Protein AF-V4S3J0-F1 (afdb_monomer_lite)

Sequence (88 aa):
RRNVFRSGIAQDVSVPAKSLDRNELQGLINEKACKDHCYFLSITNLKSIGRERGTVNESRVVFFPVTFLCRTFLPVKVEILHGVIHIA

Structure (mmCIF, N/CA/C/O backbone):
data_AF-V4S3J0-F1
#
_entry.id   AF-V4S3J0-F1
#
loop_
_atom_site.group_PDB
_atom_site.id
_atom_site.type_symbol
_atom_site.label_atom_id
_atom_site.label_alt_id
_atom_site.label_comp_id
_atom_site.label_asym_id
_atom_site.label_entity_id
_atom_site.label_seq_id
_atom_site.pdbx_PDB_ins_code
_atom_site.Cartn_x
_atom_site.Cartn_y
_atom_site.Cartn_z
_atom_site.occupancy
_atom_site.B_iso_or_equiv
_atom_site.auth_seq_id
_atom_site.auth_comp_id
_atom_site.auth_asym_id
_atom_site.auth_atom_id
_atom_site.pdbx_PDB_model_num
ATOM 1 N N . ARG A 1 1 ? -16.531 2.006 3.887 1.00 54.75 1 ARG A N 1
ATOM 2 C CA . ARG A 1 1 ? -15.664 1.970 5.094 1.00 54.75 1 ARG A CA 1
ATOM 3 C C . ARG A 1 1 ? -14.708 3.156 4.992 1.00 54.75 1 ARG A C 1
ATOM 5 O O . ARG A 1 1 ? -14.090 3.272 3.945 1.00 54.75 1 ARG A O 1
ATOM 12 N N . ARG A 1 2 ? -14.662 4.056 5.985 1.00 61.50 2 ARG A N 1
ATOM 13 C CA . ARG A 1 2 ? -14.059 5.404 5.872 1.00 61.50 2 ARG A CA 1
ATOM 14 C C . ARG A 1 2 ? -12.515 5.449 5.828 1.00 61.50 2 ARG A C 1
ATOM 16 O O . ARG A 1 2 ? -11.974 6.492 5.503 1.00 61.50 2 ARG A O 1
ATOM 23 N N . ASN A 1 3 ? -11.834 4.318 6.044 1.00 62.53 3 ASN A N 1
ATOM 24 C CA . ASN A 1 3 ? -10.381 4.290 6.299 1.00 62.53 3 ASN A CA 1
ATOM 25 C C . ASN A 1 3 ? -9.627 3.412 5.291 1.00 62.53 3 ASN A C 1
ATOM 27 O O . ASN A 1 3 ? -8.457 3.087 5.481 1.00 62.53 3 ASN A O 1
ATOM 31 N N . VAL A 1 4 ? -10.338 2.943 4.260 1.00 73.25 4 VAL A N 1
ATOM 32 C CA . VAL A 1 4 ? -9.754 2.185 3.157 1.00 73.25 4 VAL A CA 1
ATOM 33 C C . VAL A 1 4 ? -9.508 3.162 2.026 1.00 73.25 4 VAL A C 1
ATOM 35 O O . VAL A 1 4 ? -10.452 3.596 1.363 1.00 73.25 4 VAL A O 1
ATOM 38 N N . PHE A 1 5 ? -8.244 3.490 1.806 1.00 73.88 5 PHE A N 1
ATOM 39 C CA . PHE A 1 5 ? -7.845 4.455 0.792 1.00 73.88 5 PHE A CA 1
ATOM 40 C C . PHE A 1 5 ? -7.361 3.723 -0.450 1.00 73.88 5 PHE A C 1
ATOM 42 O O . PHE A 1 5 ? -6.687 2.699 -0.356 1.00 73.88 5 PHE A O 1
ATOM 49 N N . ARG A 1 6 ? -7.711 4.240 -1.629 1.00 76.69 6 ARG A N 1
ATOM 50 C CA . ARG A 1 6 ? -7.043 3.864 -2.878 1.00 76.69 6 ARG A CA 1
ATOM 51 C C . ARG A 1 6 ? -5.948 4.885 -3.124 1.00 76.69 6 ARG A C 1
ATOM 53 O O . ARG A 1 6 ? -6.261 6.061 -3.286 1.00 76.69 6 ARG A O 1
ATOM 60 N N . SER A 1 7 ? -4.702 4.433 -3.157 1.00 74.44 7 SER A N 1
ATOM 61 C CA . SER A 1 7 ? -3.553 5.312 -3.361 1.00 74.44 7 SER A CA 1
ATOM 62 C C . SER A 1 7 ? -2.607 4.744 -4.412 1.00 74.44 7 SER A C 1
ATOM 64 O O . SER A 1 7 ? -2.504 3.525 -4.596 1.00 74.44 7 SER A O 1
ATOM 66 N N . GLY A 1 8 ? -1.958 5.650 -5.139 1.00 79.25 8 GLY A N 1
ATOM 67 C CA . GLY A 1 8 ? -0.815 5.333 -5.981 1.00 79.25 8 GLY A CA 1
ATOM 68 C C . GLY A 1 8 ? 0.450 5.534 -5.163 1.00 79.25 8 GLY A C 1
ATOM 69 O O . GLY A 1 8 ? 0.734 6.665 -4.782 1.00 79.25 8 GLY A O 1
ATOM 70 N N . ILE A 1 9 ? 1.185 4.458 -4.891 1.00 79.62 9 ILE A N 1
ATOM 71 C CA . ILE A 1 9 ? 2.428 4.519 -4.114 1.00 79.62 9 ILE A CA 1
ATOM 72 C C . ILE A 1 9 ? 3.602 4.246 -5.052 1.00 79.62 9 ILE A C 1
ATOM 74 O O . ILE A 1 9 ? 3.541 3.334 -5.879 1.00 79.62 9 ILE A O 1
ATOM 78 N N . ALA A 1 10 ? 4.636 5.081 -4.938 1.00 81.88 10 ALA A N 1
ATOM 79 C CA . ALA A 1 10 ? 5.936 4.862 -5.551 1.00 81.88 10 ALA A CA 1
ATOM 80 C C . ALA A 1 10 ? 6.876 4.281 -4.491 1.00 81.88 10 ALA A C 1
ATOM 82 O O . ALA A 1 10 ? 7.025 4.866 -3.417 1.00 81.88 10 ALA A O 1
ATOM 83 N N . GLN A 1 11 ? 7.474 3.131 -4.778 1.00 76.81 11 GLN A N 1
ATOM 84 C CA . GLN A 1 11 ? 8.373 2.435 -3.864 1.00 76.81 11 GLN A CA 1
ATOM 85 C C . GLN A 1 11 ? 9.547 1.857 -4.648 1.00 76.81 11 GLN A C 1
ATOM 87 O O . GLN A 1 11 ? 9.364 1.368 -5.761 1.00 76.81 11 GLN A O 1
ATOM 92 N N . ASP A 1 12 ? 10.741 1.902 -4.067 1.00 75.69 12 ASP A N 1
ATOM 93 C CA . ASP A 1 12 ? 11.905 1.225 -4.630 1.00 75.69 12 ASP A CA 1
ATOM 94 C C . ASP A 1 12 ? 11.889 -0.231 -4.167 1.00 75.69 12 ASP A C 1
ATOM 96 O O . ASP A 1 12 ? 11.835 -0.514 -2.968 1.00 75.69 12 ASP A O 1
ATOM 100 N N . VAL A 1 13 ? 11.911 -1.158 -5.123 1.00 73.62 13 VAL A N 1
ATOM 101 C CA . VAL A 1 13 ? 11.941 -2.597 -4.850 1.00 73.62 13 VAL A CA 1
ATOM 102 C C . VAL A 1 13 ? 13.309 -3.139 -5.244 1.00 73.62 13 VAL A C 1
ATOM 104 O O . VAL A 1 13 ? 13.798 -2.886 -6.348 1.00 73.62 13 VAL A O 1
ATOM 107 N N . SER A 1 14 ? 13.927 -3.890 -4.331 1.00 69.69 14 SER A N 1
ATOM 108 C CA . SER A 1 14 ? 15.110 -4.697 -4.617 1.00 69.69 14 SER A CA 1
ATOM 109 C C . SER A 1 14 ? 14.693 -5.950 -5.371 1.00 69.69 14 SER A C 1
ATOM 111 O O . SER A 1 14 ? 13.954 -6.774 -4.828 1.00 69.69 14 SER A O 1
ATOM 113 N N . VAL A 1 15 ? 15.194 -6.128 -6.587 1.00 63.34 15 VAL A N 1
ATOM 114 C CA . VAL A 1 15 ? 14.970 -7.354 -7.361 1.00 63.34 15 VAL A CA 1
ATOM 115 C C . VAL A 1 15 ? 16.270 -7.830 -7.996 1.00 63.34 15 VAL A C 1
ATOM 117 O O . VAL A 1 15 ? 17.118 -7.021 -8.385 1.00 63.34 15 VAL A O 1
ATOM 120 N N . PRO A 1 16 ? 16.436 -9.149 -8.169 1.00 58.69 16 PRO A N 1
ATOM 121 C CA . PRO A 1 16 ? 17.395 -9.668 -9.129 1.00 58.69 16 PRO A CA 1
ATOM 122 C C . PRO A 1 16 ? 17.027 -9.131 -10.518 1.00 58.69 16 PRO A C 1
ATOM 124 O O . PRO A 1 16 ? 15.867 -9.195 -10.912 1.00 58.69 16 PRO A O 1
ATOM 127 N N . ALA A 1 17 ? 18.006 -8.640 -11.282 1.00 54.66 17 ALA A N 1
ATOM 128 C CA . ALA A 1 17 ? 17.830 -7.911 -12.550 1.00 54.66 17 ALA A CA 1
ATOM 129 C C . ALA A 1 17 ? 17.029 -8.625 -13.673 1.00 54.66 17 ALA A C 1
ATOM 131 O O . ALA A 1 17 ? 16.937 -8.107 -14.782 1.00 54.66 17 ALA A O 1
ATOM 132 N N . LYS A 1 18 ? 16.482 -9.823 -13.432 1.00 53.28 18 LYS A N 1
ATOM 133 C CA . LYS A 1 18 ? 15.822 -10.676 -14.427 1.00 53.28 18 LYS A CA 1
ATOM 134 C C . LYS A 1 18 ? 14.297 -10.766 -14.309 1.00 53.28 18 LYS A C 1
ATOM 136 O O . LYS A 1 18 ? 13.687 -11.217 -15.273 1.00 53.28 18 LYS A O 1
ATOM 141 N N . SER A 1 19 ? 13.663 -10.337 -13.218 1.00 54.66 19 SER A N 1
ATOM 142 C CA . SER A 1 19 ? 12.196 -10.376 -13.133 1.00 54.66 19 SER A CA 1
ATOM 143 C C . SER A 1 19 ? 11.667 -9.451 -12.050 1.00 54.66 19 SER A C 1
ATOM 145 O O . SER A 1 19 ? 12.010 -9.593 -10.884 1.00 54.66 19 SER A O 1
ATOM 147 N N . LEU A 1 20 ? 10.820 -8.507 -12.450 1.00 63.72 20 LEU A N 1
ATOM 148 C CA . LEU A 1 20 ? 9.915 -7.820 -11.541 1.00 63.72 20 LEU A CA 1
ATOM 149 C C . LEU A 1 20 ? 8.501 -8.129 -12.039 1.00 63.72 20 LEU A C 1
ATOM 151 O O . LEU A 1 20 ? 7.995 -7.491 -12.963 1.00 63.72 20 LEU A O 1
ATOM 155 N N . ASP A 1 21 ? 7.925 -9.194 -11.496 1.00 66.12 21 ASP A N 1
ATOM 156 C CA . ASP A 1 21 ? 6.593 -9.709 -11.794 1.00 66.12 21 ASP A CA 1
ATOM 157 C C . ASP A 1 21 ? 5.607 -9.331 -10.670 1.00 66.12 21 ASP A C 1
ATOM 159 O O . ASP A 1 21 ? 5.976 -8.929 -9.563 1.00 66.12 21 ASP A O 1
ATOM 163 N N . ARG A 1 22 ? 4.303 -9.465 -10.936 1.00 65.38 22 ARG A N 1
ATOM 164 C CA . ARG A 1 22 ? 3.228 -9.236 -9.956 1.00 65.38 22 ARG A CA 1
ATOM 165 C C . ARG A 1 22 ? 3.423 -10.022 -8.658 1.00 65.38 22 ARG A C 1
ATOM 167 O O . ARG A 1 22 ? 2.957 -9.564 -7.615 1.00 65.38 22 ARG A O 1
ATOM 174 N N . ASN A 1 23 ? 4.081 -11.178 -8.718 1.00 68.62 23 ASN A N 1
ATOM 175 C CA . ASN A 1 23 ? 4.324 -12.028 -7.558 1.00 68.62 23 ASN A CA 1
ATOM 176 C C . ASN A 1 23 ? 5.289 -11.384 -6.550 1.00 68.62 23 ASN A C 1
ATOM 178 O O . ASN A 1 23 ? 5.022 -11.455 -5.352 1.00 68.62 23 ASN A O 1
ATOM 182 N N . GLU A 1 24 ? 6.336 -10.678 -6.997 1.00 70.94 24 GLU A N 1
ATOM 183 C CA . GLU A 1 24 ? 7.204 -9.931 -6.073 1.00 70.94 24 GLU A CA 1
ATOM 184 C C . GLU A 1 24 ? 6.456 -8.754 -5.428 1.00 70.94 24 GLU A C 1
ATOM 186 O O . GLU A 1 24 ? 6.619 -8.492 -4.236 1.00 70.94 24 GLU A O 1
ATOM 191 N N . LEU A 1 25 ? 5.556 -8.092 -6.167 1.00 74.38 25 LEU A N 1
ATOM 192 C CA . LEU A 1 25 ? 4.725 -7.022 -5.605 1.00 74.38 25 LEU A CA 1
ATOM 193 C C . LEU A 1 25 ? 3.725 -7.517 -4.554 1.00 74.38 25 LEU A C 1
ATOM 195 O O . LEU A 1 25 ? 3.442 -6.779 -3.618 1.00 74.38 25 LEU A O 1
ATOM 199 N N . GLN A 1 26 ? 3.189 -8.735 -4.667 1.00 75.62 26 GLN A N 1
ATOM 200 C CA . GLN A 1 26 ? 2.304 -9.301 -3.635 1.00 75.62 26 GLN A CA 1
ATOM 201 C C . GLN A 1 26 ? 3.011 -9.430 -2.277 1.00 75.62 26 GLN A C 1
ATOM 203 O O . GLN A 1 26 ? 2.373 -9.242 -1.241 1.00 75.62 26 GLN A O 1
ATOM 208 N N . GLY A 1 27 ? 4.328 -9.669 -2.271 1.00 77.38 27 GLY A N 1
ATOM 209 C CA . GLY A 1 27 ? 5.129 -9.730 -1.045 1.00 77.38 27 GLY A CA 1
ATOM 210 C C . GLY A 1 27 ? 5.079 -8.443 -0.217 1.00 77.38 27 GLY A C 1
ATOM 211 O O . GLY A 1 27 ? 5.122 -8.502 1.011 1.00 77.38 27 GLY A O 1
ATOM 212 N N . LEU A 1 28 ? 4.876 -7.291 -0.865 1.00 76.81 28 LEU A N 1
ATOM 213 C CA . LEU A 1 28 ? 4.753 -5.999 -0.189 1.00 76.81 28 LEU A CA 1
ATOM 214 C C . LEU A 1 28 ? 3.503 -5.904 0.701 1.00 76.81 28 LEU A C 1
ATOM 216 O O . LEU A 1 28 ? 3.463 -5.028 1.553 1.00 76.81 28 LEU A O 1
ATOM 220 N N . ILE A 1 29 ? 2.497 -6.783 0.573 1.00 80.00 29 ILE A N 1
ATOM 221 C CA . ILE A 1 29 ? 1.322 -6.776 1.473 1.00 80.00 29 ILE A CA 1
ATOM 222 C C . ILE A 1 29 ? 1.722 -7.014 2.937 1.00 80.00 29 ILE A C 1
ATOM 224 O O . ILE A 1 29 ? 1.061 -6.505 3.841 1.00 80.00 29 ILE A O 1
ATOM 228 N N . ASN A 1 30 ? 2.815 -7.744 3.168 1.00 77.69 30 ASN A N 1
ATOM 229 C CA . ASN A 1 30 ? 3.335 -7.997 4.512 1.00 77.69 30 ASN A CA 1
ATOM 230 C C . ASN A 1 30 ? 4.167 -6.825 5.060 1.00 77.69 30 ASN A C 1
ATOM 232 O O . ASN A 1 30 ? 4.492 -6.803 6.245 1.00 77.69 30 ASN A O 1
ATOM 236 N N . GLU A 1 31 ? 4.488 -5.845 4.215 1.00 79.56 31 GLU A N 1
ATOM 237 C CA . GLU A 1 31 ? 5.241 -4.653 4.579 1.00 79.56 31 GLU A CA 1
ATOM 238 C C . GLU A 1 31 ? 4.317 -3.483 4.946 1.00 79.56 31 GLU A C 1
ATOM 240 O O . GLU A 1 31 ? 3.120 -3.446 4.641 1.00 79.56 31 GLU A O 1
ATOM 245 N N . LYS A 1 32 ? 4.883 -2.468 5.605 1.00 78.50 32 LYS A N 1
ATOM 246 C CA . LYS A 1 32 ? 4.182 -1.192 5.809 1.00 78.50 32 LYS A CA 1
ATOM 247 C C . LYS A 1 32 ? 4.227 -0.362 4.527 1.00 78.50 32 LYS A C 1
ATOM 249 O O . LYS A 1 32 ? 5.266 -0.268 3.885 1.00 78.50 32 LYS A O 1
ATOM 254 N N . ALA A 1 33 ? 3.119 0.303 4.205 1.00 79.12 33 ALA A N 1
ATOM 255 C CA . ALA A 1 33 ? 2.978 1.102 2.992 1.00 79.12 33 ALA A CA 1
ATOM 256 C C . ALA A 1 33 ? 3.859 2.352 2.994 1.00 79.12 33 ALA A C 1
ATOM 258 O O . ALA A 1 33 ? 4.823 2.456 2.246 1.00 79.12 33 ALA A O 1
ATOM 259 N N . CYS A 1 34 ? 3.532 3.310 3.852 1.00 79.06 34 CYS A N 1
ATOM 260 C CA . CYS A 1 34 ? 4.392 4.435 4.202 1.00 79.06 34 CYS A CA 1
ATOM 261 C C . CYS A 1 34 ? 3.833 5.095 5.469 1.00 79.06 34 CYS A C 1
ATOM 263 O O . CYS A 1 34 ? 2.791 4.676 5.983 1.00 79.06 34 CYS A O 1
ATOM 265 N N . LYS A 1 35 ? 4.495 6.142 5.973 1.00 76.94 35 LYS A N 1
ATOM 266 C CA . LYS A 1 35 ? 4.057 6.856 7.186 1.00 76.94 35 LYS A CA 1
ATOM 267 C C . LYS A 1 35 ? 2.611 7.357 7.093 1.00 76.94 35 LYS A C 1
ATOM 269 O O . LYS A 1 35 ? 1.883 7.255 8.073 1.00 76.94 35 LYS A O 1
ATOM 274 N N . ASP A 1 36 ? 2.189 7.787 5.907 1.00 78.69 36 ASP A N 1
ATOM 275 C CA . ASP A 1 36 ? 0.866 8.384 5.693 1.00 78.69 36 ASP A CA 1
ATOM 276 C C . ASP A 1 36 ? -0.223 7.359 5.339 1.00 78.69 36 ASP A C 1
ATOM 278 O O . ASP A 1 36 ? -1.401 7.694 5.327 1.00 78.69 36 ASP A O 1
ATOM 282 N N . HIS A 1 37 ? 0.146 6.109 5.033 1.00 75.88 37 HIS A N 1
ATOM 283 C CA . HIS A 1 37 ? -0.793 5.095 4.529 1.00 75.88 37 HIS A CA 1
ATOM 284 C C . HIS A 1 37 ? -0.777 3.775 5.327 1.00 75.88 37 HIS A C 1
ATOM 286 O O . HIS A 1 37 ? -1.657 2.942 5.133 1.00 75.88 37 HIS A O 1
ATOM 292 N N . CYS A 1 38 ? 0.178 3.608 6.246 1.00 82.75 38 CYS A N 1
ATOM 293 C CA . CYS A 1 38 ? 0.314 2.536 7.236 1.00 82.75 38 CYS A CA 1
ATOM 294 C C . CYS A 1 38 ? 0.343 1.100 6.684 1.00 82.75 38 CYS A C 1
ATOM 296 O O . CYS A 1 38 ? 1.434 0.595 6.429 1.00 82.75 38 CYS A O 1
ATOM 298 N N . TYR A 1 39 ? -0.801 0.435 6.507 1.00 85.56 39 TYR A N 1
ATOM 299 C CA . TYR A 1 39 ? -0.861 -0.986 6.142 1.00 85.56 39 TYR A CA 1
ATOM 300 C C . TYR A 1 39 ? -1.394 -1.189 4.729 1.00 85.56 39 TYR A C 1
ATOM 302 O O . TYR A 1 39 ? -2.424 -0.616 4.365 1.00 85.56 39 TYR A O 1
ATOM 310 N N . PHE A 1 40 ? -0.745 -2.049 3.945 1.00 87.56 40 PHE A N 1
ATOM 311 C CA . PHE A 1 40 ? -1.325 -2.538 2.700 1.00 87.56 40 PHE A CA 1
ATOM 312 C C . PHE A 1 40 ? -2.444 -3.541 2.993 1.00 87.56 40 PHE A C 1
ATOM 314 O O . PHE A 1 40 ? -2.288 -4.465 3.780 1.00 87.56 40 PHE A O 1
ATOM 321 N N . LEU A 1 41 ? -3.586 -3.368 2.334 1.00 87.44 41 LEU A N 1
ATOM 322 C CA . LEU A 1 41 ? -4.660 -4.364 2.304 1.00 87.44 41 LEU A CA 1
ATOM 323 C C . LEU A 1 41 ? -4.633 -5.181 1.014 1.00 87.44 41 LEU A C 1
ATOM 325 O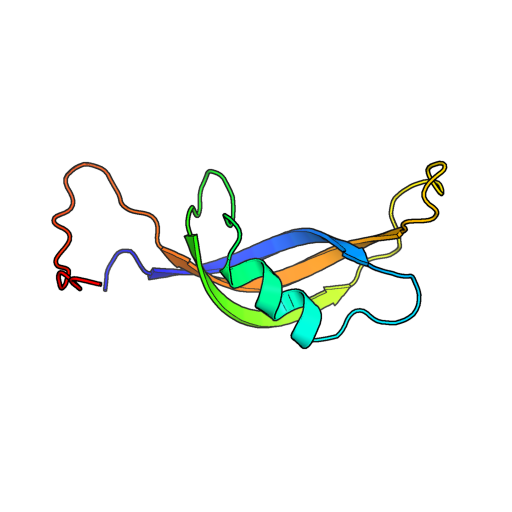 O . LEU A 1 41 ? -5.050 -6.333 0.990 1.00 87.44 41 LEU A O 1
ATOM 329 N N . SER A 1 42 ? -4.223 -4.551 -0.088 1.00 86.56 42 SER A N 1
ATOM 330 C CA . SER A 1 42 ? -4.125 -5.204 -1.392 1.00 86.56 42 SER A CA 1
ATOM 331 C C . SER A 1 42 ? -3.266 -4.382 -2.338 1.00 86.56 42 SER A C 1
ATOM 333 O O . SER A 1 42 ? -3.425 -3.157 -2.385 1.00 86.56 42 SER A O 1
ATOM 335 N N . ILE A 1 43 ? -2.479 -5.041 -3.182 1.00 84.62 43 ILE A N 1
ATOM 336 C CA . ILE A 1 43 ? -1.802 -4.420 -4.324 1.00 84.62 43 ILE A CA 1
ATOM 337 C C . ILE A 1 43 ? -2.496 -4.910 -5.587 1.00 84.62 43 ILE A C 1
ATOM 339 O O . ILE A 1 43 ? -2.697 -6.103 -5.781 1.00 84.62 43 ILE A O 1
ATOM 343 N N . THR A 1 44 ? -2.966 -3.970 -6.400 1.00 80.00 44 THR A N 1
ATOM 344 C CA . THR A 1 44 ? -3.958 -4.266 -7.445 1.00 80.00 44 THR A CA 1
ATOM 345 C C . THR A 1 44 ? -3.395 -4.156 -8.848 1.00 80.00 44 THR A C 1
ATOM 347 O O . THR A 1 44 ? -3.705 -5.005 -9.675 1.00 80.00 44 THR A O 1
ATOM 350 N N . ASN A 1 45 ? -2.567 -3.144 -9.126 1.00 80.69 45 ASN A N 1
ATOM 351 C CA . ASN A 1 45 ? -2.004 -2.927 -10.458 1.00 80.69 45 ASN A CA 1
ATOM 352 C C . ASN A 1 45 ? -0.635 -2.258 -10.381 1.00 80.69 45 ASN A C 1
ATOM 354 O O . ASN A 1 45 ? -0.527 -1.151 -9.859 1.00 80.69 45 ASN A O 1
ATOM 358 N N . LEU A 1 46 ? 0.374 -2.884 -10.982 1.00 84.00 46 LEU A N 1
ATOM 359 C CA . LEU A 1 46 ? 1.629 -2.224 -11.322 1.00 84.00 46 LEU A CA 1
ATOM 360 C C . LEU A 1 46 ? 1.359 -1.210 -12.444 1.00 84.00 46 LEU A C 1
ATOM 362 O O . LEU A 1 46 ? 0.828 -1.576 -13.490 1.00 84.00 46 LEU A O 1
ATOM 366 N N . LYS A 1 47 ? 1.662 0.067 -12.203 1.00 85.00 47 LYS A N 1
ATOM 367 C CA . LYS A 1 47 ? 1.483 1.156 -13.175 1.00 85.00 47 LYS A CA 1
ATOM 368 C C . LYS A 1 47 ? 2.735 1.402 -14.001 1.00 85.00 47 LYS A C 1
ATOM 370 O O . LYS A 1 47 ? 2.627 1.651 -15.196 1.00 85.00 47 LYS A O 1
ATOM 375 N N . SER A 1 48 ? 3.899 1.395 -13.366 1.00 84.94 48 SER A N 1
ATOM 376 C CA . SER A 1 48 ? 5.162 1.648 -14.052 1.00 84.94 48 SER A CA 1
ATOM 377 C C . SER A 1 48 ? 6.334 1.044 -13.297 1.00 84.94 48 SER A C 1
ATOM 379 O O . SER A 1 48 ? 6.309 0.918 -12.072 1.00 84.94 48 SER A O 1
ATOM 381 N N . ILE A 1 49 ? 7.366 0.711 -14.066 1.00 85.31 49 ILE A N 1
ATOM 382 C CA . ILE A 1 49 ? 8.703 0.376 -13.591 1.00 85.31 49 ILE A CA 1
ATOM 383 C C . ILE A 1 49 ? 9.616 1.436 -14.204 1.00 85.31 49 ILE A C 1
ATOM 385 O O . ILE A 1 49 ? 9.675 1.579 -15.427 1.00 85.31 49 ILE A O 1
ATOM 389 N N . GLY A 1 50 ? 10.244 2.252 -13.368 1.00 80.94 50 GLY A N 1
ATOM 390 C CA . GLY A 1 50 ? 11.246 3.208 -13.815 1.00 80.94 50 GLY A CA 1
ATOM 391 C C . GLY A 1 50 ? 12.593 2.527 -14.043 1.00 80.94 50 GLY A C 1
ATOM 392 O O . GLY A 1 50 ? 12.763 1.334 -13.809 1.00 80.94 50 GLY A O 1
ATOM 393 N N . ARG A 1 51 ? 13.569 3.296 -14.525 1.00 81.88 51 ARG A N 1
ATOM 394 C CA . ARG A 1 51 ? 14.928 2.781 -14.729 1.00 81.88 51 ARG A CA 1
ATOM 395 C C . ARG A 1 51 ? 15.575 2.439 -13.395 1.00 81.88 51 ARG A C 1
ATOM 397 O O . ARG A 1 51 ? 15.275 3.084 -12.391 1.00 81.88 51 ARG A O 1
ATOM 404 N N . GLU A 1 52 ? 16.479 1.469 -13.431 1.00 77.75 52 GLU A N 1
ATOM 405 C CA . GLU A 1 52 ? 17.294 1.098 -12.282 1.00 77.75 5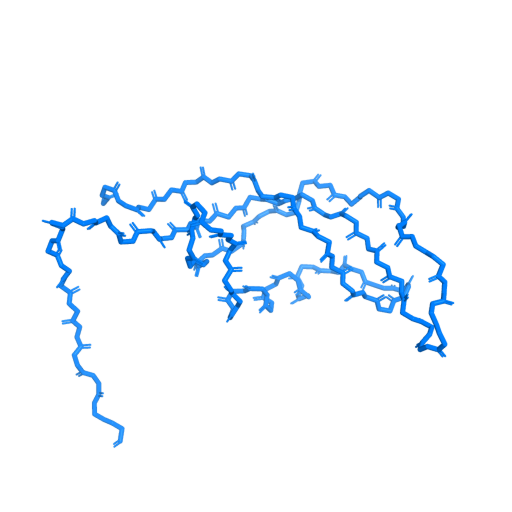2 GLU A CA 1
ATOM 406 C C . GLU A 1 52 ? 17.908 2.331 -11.605 1.00 77.75 52 GLU A C 1
ATOM 408 O O . GLU A 1 52 ? 18.389 3.261 -12.264 1.00 77.75 52 GLU A O 1
ATOM 413 N N . ARG A 1 53 ? 17.855 2.359 -10.274 1.00 68.12 53 ARG A N 1
ATOM 414 C CA . ARG A 1 53 ? 18.541 3.355 -9.455 1.00 68.12 53 ARG A CA 1
ATOM 415 C C . ARG A 1 53 ? 19.597 2.653 -8.614 1.00 68.12 53 ARG A C 1
ATOM 417 O O . ARG A 1 53 ? 19.273 1.801 -7.798 1.00 68.12 53 ARG A O 1
ATOM 424 N N . GLY A 1 54 ? 20.847 3.078 -8.770 1.00 64.81 54 GLY A N 1
ATOM 425 C CA . GLY A 1 54 ? 21.944 2.709 -7.877 1.00 64.81 54 GLY A CA 1
ATOM 426 C C . GLY A 1 54 ? 23.016 1.829 -8.512 1.00 64.81 54 GLY A C 1
ATOM 427 O O . GLY A 1 54 ? 22.761 1.011 -9.391 1.00 64.81 54 GLY A O 1
ATOM 428 N N . THR A 1 55 ? 24.239 2.037 -8.031 1.00 56.94 55 THR A N 1
ATOM 429 C CA . THR A 1 55 ? 25.411 1.211 -8.305 1.00 56.94 55 THR A CA 1
ATOM 430 C C . THR A 1 55 ? 25.229 -0.140 -7.628 1.00 56.94 55 THR A C 1
ATOM 432 O O . THR A 1 55 ? 24.730 -0.205 -6.507 1.00 56.94 55 THR A O 1
ATOM 435 N N . VAL A 1 56 ? 25.670 -1.200 -8.305 1.00 55.34 56 VAL A N 1
ATOM 436 C CA . VAL A 1 56 ? 25.949 -2.525 -7.740 1.00 55.34 56 VAL A CA 1
ATOM 437 C C . VAL A 1 56 ? 26.700 -2.331 -6.414 1.00 55.34 56 VAL A C 1
ATOM 439 O O . VAL A 1 56 ? 27.917 -2.175 -6.411 1.00 55.34 56 VAL A O 1
ATOM 442 N N . ASN A 1 57 ? 25.991 -2.303 -5.280 1.00 55.19 57 ASN A N 1
ATOM 443 C CA . ASN A 1 57 ? 26.637 -2.524 -3.989 1.00 55.19 57 ASN A CA 1
ATOM 444 C C . ASN A 1 57 ? 27.289 -3.912 -4.053 1.00 55.19 57 ASN A C 1
ATOM 446 O O . ASN A 1 57 ? 26.895 -4.743 -4.873 1.00 55.19 57 ASN A O 1
ATOM 450 N N . GLU A 1 58 ? 28.263 -4.188 -3.190 1.00 57.66 58 GLU A N 1
ATOM 451 C CA . GLU A 1 58 ? 29.037 -5.445 -3.157 1.00 57.66 58 GLU A CA 1
ATOM 452 C C . GLU A 1 58 ? 28.167 -6.728 -3.232 1.00 57.66 58 GLU A C 1
ATOM 454 O O . GLU A 1 58 ? 28.630 -7.782 -3.663 1.00 57.66 58 GLU A O 1
ATOM 459 N N . SER A 1 59 ? 26.875 -6.615 -2.900 1.00 61.59 59 SER A N 1
ATOM 460 C CA . SER A 1 59 ? 25.818 -7.627 -2.988 1.00 61.59 59 SER A CA 1
ATOM 461 C C . SER A 1 59 ? 25.184 -7.876 -4.375 1.00 61.59 59 SER A C 1
ATOM 463 O O . SER A 1 59 ? 24.359 -8.780 -4.490 1.00 61.59 59 SER A O 1
ATOM 465 N N . ARG A 1 60 ? 25.528 -7.129 -5.436 1.00 68.75 60 ARG A N 1
ATOM 466 C CA . ARG A 1 60 ? 24.944 -7.247 -6.799 1.00 68.75 60 ARG A CA 1
ATOM 467 C C . ARG A 1 60 ? 23.416 -7.130 -6.885 1.00 68.75 60 ARG A C 1
ATOM 469 O O . ARG A 1 60 ? 22.795 -7.706 -7.778 1.00 68.75 60 ARG A O 1
ATOM 476 N N . VAL A 1 61 ? 22.808 -6.374 -5.978 1.00 69.06 61 VAL A N 1
ATOM 477 C CA . VAL A 1 61 ? 21.362 -6.113 -5.983 1.00 69.06 61 VAL A CA 1
ATOM 478 C C . VAL A 1 61 ? 21.071 -4.827 -6.755 1.00 69.06 61 VAL A C 1
ATOM 480 O O . VAL A 1 61 ? 21.730 -3.813 -6.530 1.00 69.06 61 VAL A O 1
ATOM 483 N N . VAL A 1 62 ? 20.083 -4.872 -7.654 1.00 74.44 62 VAL A N 1
ATOM 484 C CA . VAL A 1 62 ? 19.611 -3.719 -8.435 1.00 74.44 62 VAL A CA 1
ATOM 485 C C . VAL A 1 62 ? 18.258 -3.270 -7.885 1.00 74.44 62 VAL A C 1
ATOM 487 O O . VAL A 1 62 ? 17.412 -4.101 -7.543 1.00 74.44 62 VAL A O 1
ATOM 490 N N . PHE A 1 63 ? 18.045 -1.958 -7.793 1.00 78.88 63 PHE A N 1
ATOM 491 C CA . PHE A 1 63 ? 16.774 -1.389 -7.348 1.00 78.88 63 PHE A CA 1
ATOM 492 C C . PHE A 1 63 ? 16.032 -0.768 -8.518 1.00 78.88 63 PHE A C 1
AT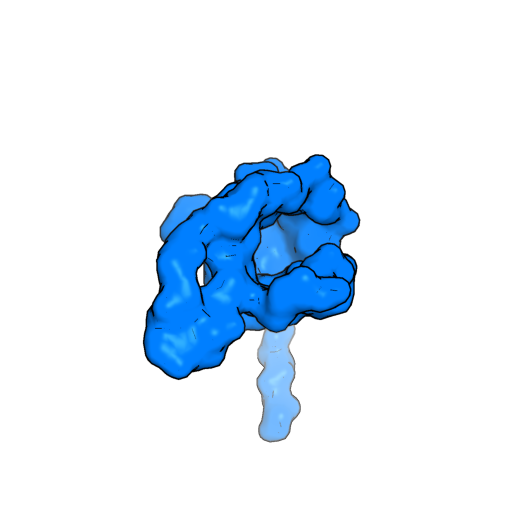OM 494 O O . PHE A 1 63 ? 16.615 -0.016 -9.301 1.00 78.88 63 PHE A O 1
ATOM 501 N N . PHE A 1 64 ? 14.732 -1.033 -8.598 1.00 80.94 64 PHE A N 1
ATOM 502 C CA . PHE A 1 64 ? 13.854 -0.394 -9.569 1.00 80.94 64 PHE A CA 1
ATOM 503 C C . PHE A 1 64 ? 12.777 0.410 -8.837 1.00 80.94 64 PHE A C 1
ATOM 505 O O . PHE A 1 64 ? 12.077 -0.148 -7.986 1.00 80.94 64 PHE A O 1
ATOM 512 N N . PRO A 1 65 ? 12.602 1.700 -9.172 1.00 83.81 65 PRO A N 1
ATOM 513 C CA . PRO A 1 65 ? 11.463 2.464 -8.700 1.00 83.81 65 PRO A CA 1
ATOM 514 C C . PRO A 1 65 ? 10.207 1.941 -9.390 1.00 83.81 65 PRO A C 1
ATOM 516 O O . PRO A 1 65 ? 10.113 1.949 -10.620 1.00 83.81 65 PRO A O 1
ATOM 519 N N . VAL A 1 66 ? 9.219 1.512 -8.616 1.00 84.31 66 VAL A N 1
ATOM 520 C CA . VAL A 1 66 ? 7.938 1.031 -9.138 1.00 84.31 66 VAL A CA 1
ATOM 521 C C . VAL A 1 66 ? 6.802 1.900 -8.639 1.00 84.31 66 VAL A C 1
ATOM 523 O O . VAL A 1 66 ? 6.797 2.349 -7.497 1.00 84.31 66 VAL A O 1
ATOM 526 N N . THR A 1 67 ? 5.815 2.143 -9.496 1.00 87.19 67 THR A N 1
ATOM 527 C CA . THR A 1 67 ? 4.556 2.779 -9.097 1.00 87.19 67 THR A CA 1
ATOM 528 C C . THR A 1 67 ? 3.432 1.777 -9.238 1.00 87.19 67 THR A C 1
ATOM 530 O O . THR A 1 67 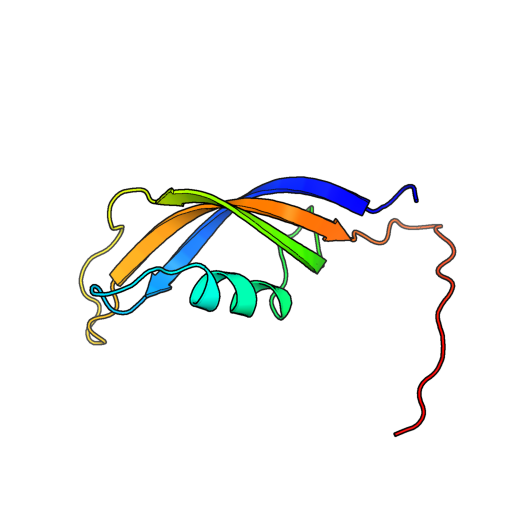? 3.295 1.149 -10.287 1.00 87.19 67 THR A O 1
ATOM 533 N N . PHE A 1 68 ? 2.580 1.657 -8.227 1.00 86.75 68 PHE A N 1
ATOM 534 C CA . PHE A 1 68 ? 1.442 0.743 -8.259 1.00 86.75 68 PHE A CA 1
ATOM 535 C C . PHE A 1 68 ? 0.215 1.321 -7.557 1.00 86.75 68 PHE A C 1
ATOM 537 O O . PHE A 1 68 ? 0.290 2.256 -6.761 1.00 86.75 68 PHE A O 1
ATOM 544 N N . LEU A 1 69 ? -0.946 0.756 -7.878 1.00 88.00 69 LEU A N 1
ATOM 545 C CA . LEU A 1 69 ? -2.193 0.993 -7.167 1.00 88.00 69 LEU A CA 1
ATOM 546 C C . LEU A 1 69 ? -2.344 -0.006 -6.038 1.00 88.00 69 LEU A C 1
ATOM 548 O O . LEU A 1 69 ? -2.314 -1.222 -6.258 1.00 88.00 69 LEU A O 1
ATOM 552 N N . CYS A 1 70 ? -2.630 0.512 -4.857 1.00 87.75 70 CYS A N 1
ATOM 553 C CA . CYS A 1 70 ? -2.930 -0.295 -3.692 1.00 87.75 70 CYS A CA 1
ATOM 554 C C . CYS A 1 70 ? -4.191 0.196 -2.983 1.00 87.75 70 CYS A C 1
ATOM 556 O O . CYS A 1 70 ? -4.696 1.302 -3.212 1.00 87.75 70 CYS A O 1
ATOM 558 N N . ARG A 1 71 ? -4.709 -0.674 -2.119 1.00 88.75 71 ARG A N 1
ATOM 559 C CA . ARG A 1 71 ? -5.601 -0.280 -1.039 1.00 88.75 71 ARG A CA 1
ATOM 560 C C . ARG A 1 71 ? -4.817 -0.317 0.247 1.00 88.75 71 ARG A C 1
ATOM 562 O O . ARG A 1 71 ? -4.129 -1.305 0.504 1.00 88.75 71 ARG A O 1
ATOM 569 N N . THR A 1 72 ? -4.971 0.720 1.045 1.00 88.94 72 THR A N 1
ATOM 570 C CA . THR A 1 72 ? -4.324 0.810 2.344 1.00 88.94 72 THR A CA 1
ATOM 571 C C . THR A 1 72 ? -5.337 1.026 3.448 1.00 88.94 72 THR A C 1
ATOM 573 O O . THR A 1 72 ? -6.491 1.390 3.196 1.00 88.94 72 THR A O 1
ATOM 576 N N . PHE A 1 73 ? -4.891 0.767 4.669 1.00 86.38 73 PHE A N 1
ATOM 577 C CA . PHE A 1 73 ? -5.632 1.012 5.886 1.00 86.38 73 PHE A CA 1
ATOM 578 C C . PHE A 1 73 ? -4.791 1.851 6.836 1.00 86.38 73 PHE A C 1
ATOM 580 O O . PHE A 1 73 ? -3.714 1.431 7.262 1.00 86.38 73 PHE A O 1
ATOM 587 N N . LEU A 1 74 ? -5.318 3.022 7.182 1.00 86.25 74 LEU A N 1
ATOM 588 C CA . LEU A 1 74 ? -4.744 3.905 8.185 1.00 86.25 74 LEU A CA 1
ATOM 589 C C . LEU A 1 74 ? -5.750 4.043 9.333 1.00 86.25 74 LEU A C 1
ATOM 591 O O . LEU A 1 74 ? -6.791 4.670 9.135 1.00 86.25 74 LEU A O 1
ATOM 595 N N . PRO A 1 75 ? -5.466 3.480 10.518 1.00 83.06 75 PRO A N 1
ATOM 596 C CA . PRO A 1 75 ? -6.233 3.793 11.715 1.00 83.06 75 PRO A CA 1
ATOM 597 C C . PRO A 1 75 ? -6.029 5.265 12.080 1.00 83.06 75 PRO A C 1
ATOM 599 O O . PRO A 1 75 ? -4.892 5.704 12.275 1.00 83.06 75 PRO A O 1
ATOM 602 N N . VAL A 1 76 ? -7.112 6.028 12.192 1.00 83.50 76 VAL A N 1
ATOM 603 C CA . VAL A 1 76 ? -7.062 7.425 12.635 1.00 83.50 76 VAL A CA 1
ATOM 604 C C . VAL A 1 76 ? -7.356 7.481 14.133 1.00 83.50 76 VAL A C 1
ATOM 606 O O . VAL A 1 76 ? -8.118 6.678 14.676 1.00 83.50 76 VAL A O 1
ATOM 609 N N . LYS A 1 77 ? -6.735 8.432 14.841 1.00 85.44 77 LYS A N 1
ATOM 610 C CA . LYS A 1 77 ? -7.065 8.684 16.250 1.00 85.44 77 LYS A CA 1
ATOM 611 C C . LYS A 1 77 ? -8.577 8.899 16.406 1.00 85.44 77 LYS A C 1
ATOM 613 O O . LYS A 1 77 ? -9.190 9.566 15.581 1.00 85.44 77 LYS A O 1
ATOM 618 N N . VAL A 1 78 ? -9.129 8.391 17.512 1.00 90.50 78 VAL A N 1
ATOM 619 C CA . VAL A 1 78 ? -10.560 8.474 17.885 1.00 90.50 78 VAL A CA 1
ATOM 620 C C . VAL A 1 78 ? -11.476 7.543 17.068 1.00 90.50 78 VAL A C 1
ATOM 622 O O . VAL A 1 78 ? -12.685 7.511 17.283 1.00 90.50 78 VAL A O 1
ATOM 625 N N . GLU A 1 79 ? -10.930 6.709 16.182 1.00 86.25 79 GLU A N 1
ATOM 626 C CA . GLU A 1 79 ? -11.733 5.702 15.488 1.00 86.25 79 GLU A CA 1
ATOM 627 C C . GLU A 1 79 ? -11.943 4.433 16.311 1.00 86.25 79 GLU A C 1
ATOM 629 O O . GLU A 1 79 ? -11.045 3.938 16.992 1.00 86.25 79 GLU A O 1
ATOM 634 N N . ILE A 1 80 ? -13.147 3.873 16.191 1.00 87.19 80 ILE A N 1
ATOM 635 C CA . ILE A 1 80 ? -13.503 2.585 16.779 1.00 87.19 80 ILE A CA 1
ATOM 636 C C . ILE A 1 80 ? -13.208 1.491 15.750 1.00 87.19 80 ILE A C 1
ATOM 638 O O . ILE A 1 80 ? -13.762 1.488 14.647 1.00 87.19 80 ILE A O 1
ATOM 642 N N . LEU A 1 81 ? -12.342 0.549 16.122 1.00 86.62 81 LEU A N 1
ATOM 643 C CA . LEU A 1 81 ? -12.008 -0.625 15.320 1.00 86.62 81 LEU A CA 1
ATOM 644 C C . LEU A 1 81 ? -12.770 -1.841 15.842 1.00 86.62 81 LEU A C 1
ATOM 646 O O . LEU A 1 81 ? -12.661 -2.189 17.013 1.00 86.62 81 LEU A O 1
A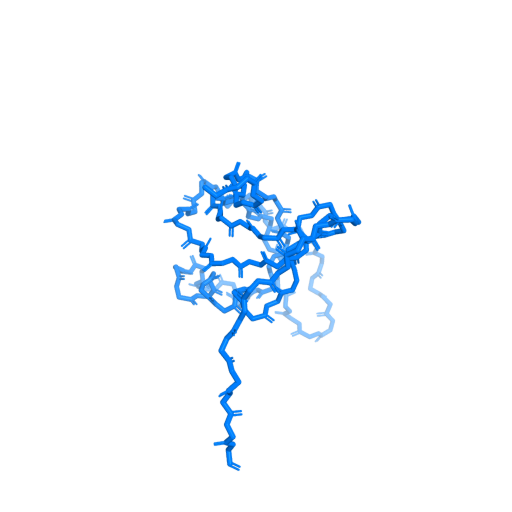TOM 650 N N . HIS A 1 82 ? -13.529 -2.499 14.968 1.00 88.12 82 HIS A N 1
ATOM 651 C CA . HIS A 1 82 ? -14.165 -3.781 15.270 1.00 88.12 82 HIS A CA 1
ATOM 652 C C . HIS A 1 82 ? -13.341 -4.898 14.629 1.00 88.12 82 HIS A C 1
ATOM 654 O O . HIS A 1 82 ? -13.066 -4.849 13.428 1.00 88.12 82 HIS A O 1
ATOM 660 N N . GLY A 1 83 ? -12.960 -5.897 15.421 1.00 86.69 83 GLY A N 1
ATOM 661 C CA . GLY A 1 83 ? -12.167 -7.041 14.978 1.00 86.69 83 GLY A CA 1
ATOM 662 C C . GLY A 1 83 ? -12.666 -8.347 15.588 1.00 86.69 83 GLY A C 1
ATOM 663 O O . GLY A 1 83 ? -13.471 -8.341 16.516 1.00 86.69 83 GLY A O 1
ATOM 664 N N . VAL A 1 84 ? -12.183 -9.462 15.045 1.00 93.12 84 VAL A N 1
ATOM 665 C CA . VAL A 1 84 ? -12.411 -10.809 15.579 1.00 93.12 84 VAL A CA 1
ATOM 666 C C . VAL A 1 84 ? -11.126 -11.268 16.257 1.00 93.12 84 VAL A C 1
ATOM 668 O O . VAL A 1 84 ? -10.037 -11.060 15.723 1.00 93.12 84 VAL A O 1
ATOM 671 N N . ILE A 1 85 ? -11.250 -11.873 17.436 1.00 91.75 85 ILE A N 1
ATOM 672 C CA . ILE A 1 85 ? -10.116 -12.459 18.152 1.00 91.75 85 ILE A CA 1
ATOM 673 C C . ILE A 1 85 ? -9.939 -13.891 17.649 1.00 91.75 85 ILE A C 1
ATOM 675 O O . ILE A 1 85 ? -10.852 -14.706 17.763 1.00 91.75 85 ILE A O 1
ATOM 679 N N . HIS A 1 86 ? -8.761 -14.187 17.105 1.00 90.81 86 HIS A N 1
ATOM 680 C CA . HIS A 1 86 ? -8.349 -15.544 16.764 1.00 90.81 86 HIS A CA 1
ATOM 681 C C . HIS A 1 86 ? -7.400 -16.045 17.854 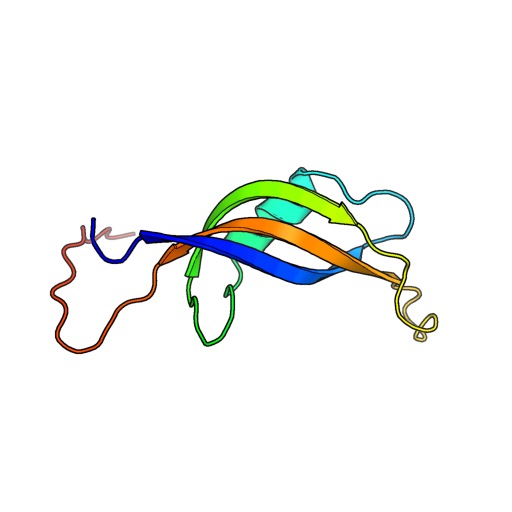1.00 90.81 86 HIS A C 1
ATOM 683 O O . HIS A 1 86 ? -6.389 -15.401 18.128 1.00 90.81 86 HIS A O 1
ATOM 689 N N . ILE A 1 87 ? -7.746 -17.163 18.488 1.00 89.06 87 ILE A N 1
ATOM 690 C CA . ILE A 1 87 ? -6.890 -17.844 19.464 1.00 89.06 87 ILE A CA 1
ATOM 691 C C . ILE A 1 87 ? -6.181 -18.960 18.694 1.00 89.06 87 ILE A C 1
ATOM 693 O O . ILE A 1 87 ? -6.857 -19.799 18.097 1.00 89.06 87 ILE A O 1
ATOM 697 N N . ALA A 1 88 ? -4.851 -18.882 18.636 1.00 74.44 88 ALA A N 1
ATOM 698 C CA . ALA A 1 88 ? -3.978 -19.857 17.983 1.00 74.44 88 ALA A CA 1
ATOM 699 C C . ALA A 1 88 ? -3.567 -20.965 18.956 1.00 74.44 88 ALA A C 1
ATOM 701 O O . ALA A 1 88 ? -3.398 -20.645 20.157 1.00 74.44 88 ALA A O 1
#

Organism: Citrus clementina (NCBI:txid85681)

pLDDT: mean 76.98, std 10.39, range [53.28, 93.12]

Foldseek 3Di:
DPFWDKDKAKDKDWDQPPDDDVVSVQVCQVPARDPVFGGFPFWDFWDDWADWDDDCDVVRIIIITTITITIGGDDDPPDDDDDDDDDD

Radius of gyration: 15.83 Å; chains: 1; bounding box: 45×28×34 Å

Secondary structure (DSSP, 8-state):
-TTEEEEEEEEEEEE-TT---HHHHHHGGGSB--TTTBEEEEEEEEEEE---BS---TT--EEEEEEEEEEEE-PPTTPPPP--PPP-